Protein AF-A0A2A6M6Z3-F1 (afdb_monomer_lite)

pLDDT: mean 90.78, std 9.66, range [50.25, 97.56]

Radius of gyration: 13.81 Å; chains: 1; bounding box: 30×25×41 Å

Foldseek 3Di:
DAFEKEKEKDKDFDADPVRDGPAIFIAIWIDTPPDIDTDGPHRDPVVSVPQDQVSNLVCQCVRDPVSVVVSVPCVVHQYYYNRHGDDDD

Secondary structure (DSSP, 8-state):
---EEEEEEEEEEEE-TTS-EEEEEEEEEEE-SS-EEEEEEE--HHHHHH--HHHHHHHHHHH-HHHHHHGGG-TTSEEEETTEEP---

Organism: Rhizobium fredii (NCBI:txid380)

Structure (mmCIF, N/CA/C/O backbone):
data_AF-A0A2A6M6Z3-F1
#
_entry.id   AF-A0A2A6M6Z3-F1
#
loop_
_atom_site.group_PDB
_atom_site.id
_atom_site.type_symbol
_atom_site.label_atom_id
_atom_site.label_alt_id
_atom_site.label_comp_id
_atom_site.label_asym_id
_atom_site.label_entity_id
_atom_site.label_seq_id
_atom_site.pdbx_PDB_ins_code
_atom_site.Cartn_x
_atom_site.Cartn_y
_atom_site.Cartn_z
_atom_site.occupancy
_atom_site.B_iso_or_equiv
_atom_site.auth_seq_id
_atom_site.auth_comp_id
_atom_site.auth_asym_id
_atom_site.auth_atom_id
_atom_site.pdbx_PDB_model_num
ATOM 1 N N . MET A 1 1 ? 17.295 -15.444 -7.444 1.00 50.25 1 MET A N 1
ATOM 2 C CA . MET A 1 1 ? 16.321 -14.549 -6.799 1.00 50.25 1 MET A CA 1
ATOM 3 C C . MET A 1 1 ? 16.012 -13.478 -7.819 1.00 50.25 1 MET A C 1
ATOM 5 O O . MET A 1 1 ? 16.956 -12.882 -8.327 1.00 50.25 1 MET A O 1
ATOM 9 N N . SER A 1 2 ? 14.759 -13.360 -8.244 1.00 55.84 2 SER A N 1
ATOM 10 C CA . SER A 1 2 ? 14.330 -12.236 -9.073 1.00 55.84 2 SER A CA 1
ATOM 11 C C . SER A 1 2 ? 13.965 -11.113 -8.119 1.00 55.84 2 SER A C 1
ATOM 13 O O . SER A 1 2 ? 13.109 -11.314 -7.271 1.00 55.84 2 SER A O 1
ATOM 15 N N . MET A 1 3 ? 14.626 -9.964 -8.225 1.00 75.81 3 MET A N 1
ATOM 16 C CA . MET A 1 3 ? 14.169 -8.771 -7.519 1.00 75.81 3 MET A CA 1
ATOM 17 C C . MET A 1 3 ? 12.882 -8.320 -8.212 1.00 75.81 3 MET A C 1
ATOM 19 O O . MET A 1 3 ? 12.924 -7.743 -9.299 1.00 75.81 3 MET A O 1
ATOM 23 N N . GLU A 1 4 ? 11.747 -8.705 -7.639 1.00 90.81 4 GLU A N 1
ATOM 24 C CA . GLU A 1 4 ? 10.416 -8.255 -8.031 1.00 90.81 4 GLU A CA 1
ATOM 25 C C . GLU A 1 4 ? 9.840 -7.466 -6.860 1.00 90.81 4 GLU A C 1
ATOM 27 O O . GLU A 1 4 ? 9.949 -7.872 -5.704 1.00 90.81 4 GLU A O 1
ATOM 32 N N . MET A 1 5 ? 9.268 -6.310 -7.170 1.00 92.88 5 MET A N 1
ATOM 33 C CA . MET A 1 5 ? 8.653 -5.428 -6.193 1.00 92.88 5 MET A CA 1
ATOM 34 C C . MET A 1 5 ? 7.158 -5.392 -6.453 1.00 92.88 5 MET A C 1
ATOM 36 O O . MET A 1 5 ? 6.726 -5.291 -7.599 1.00 92.88 5 MET A O 1
ATOM 40 N N . HIS A 1 6 ? 6.365 -5.454 -5.393 1.00 95.44 6 HIS A N 1
ATOM 41 C CA . HIS A 1 6 ? 4.917 -5.531 -5.478 1.00 95.44 6 HIS A CA 1
ATOM 42 C C . HIS A 1 6 ? 4.277 -4.447 -4.627 1.00 95.44 6 HIS A C 1
ATOM 44 O O . HIS A 1 6 ? 4.530 -4.357 -3.428 1.00 95.44 6 HIS A O 1
ATOM 50 N N . LEU A 1 7 ? 3.396 -3.671 -5.246 1.00 96.25 7 LEU A N 1
ATOM 51 C CA . LEU A 1 7 ? 2.498 -2.740 -4.590 1.00 96.25 7 LEU A CA 1
ATOM 52 C C . LEU A 1 7 ? 1.063 -3.244 -4.739 1.00 96.25 7 LEU A C 1
ATOM 54 O O . LEU A 1 7 ? 0.580 -3.420 -5.853 1.00 96.25 7 LEU A O 1
ATOM 58 N N . VAL A 1 8 ? 0.386 -3.495 -3.618 1.00 97.44 8 VAL A N 1
ATOM 59 C CA . VAL A 1 8 ? -0.940 -4.128 -3.611 1.00 97.44 8 VAL A CA 1
ATOM 60 C C . VAL A 1 8 ? -1.923 -3.364 -2.733 1.00 97.44 8 VAL A C 1
ATOM 62 O O . VAL A 1 8 ? -1.685 -3.184 -1.529 1.00 97.44 8 VAL A O 1
ATOM 65 N N . ARG A 1 9 ? -3.070 -2.985 -3.305 1.00 97.56 9 ARG A N 1
ATOM 66 C CA . ARG A 1 9 ? -4.210 -2.418 -2.569 1.00 97.56 9 ARG A CA 1
ATOM 67 C C . ARG A 1 9 ? -4.671 -3.391 -1.486 1.00 97.56 9 ARG A C 1
ATOM 69 O O . ARG A 1 9 ? -4.910 -4.570 -1.735 1.00 97.56 9 ARG A O 1
ATOM 76 N N . THR A 1 10 ? -4.768 -2.918 -0.249 1.00 96.81 10 THR A N 1
ATOM 77 C CA . THR A 1 10 ? -4.983 -3.782 0.916 1.00 96.81 10 THR A CA 1
ATOM 78 C C . THR A 1 10 ? -6.054 -3.210 1.843 1.00 96.81 10 THR A C 1
ATOM 80 O O . THR A 1 10 ? -6.049 -2.026 2.181 1.00 96.81 10 THR A O 1
ATOM 83 N N . ARG A 1 11 ? -6.960 -4.090 2.286 1.00 96.88 11 ARG A N 1
ATOM 84 C CA . ARG A 1 11 ? -7.890 -3.851 3.394 1.00 96.88 11 ARG A CA 1
ATOM 85 C C . ARG A 1 11 ? -7.236 -4.308 4.696 1.00 96.88 11 ARG A C 1
ATOM 87 O O . ARG A 1 11 ? -6.822 -5.460 4.800 1.00 96.88 11 ARG A O 1
ATOM 94 N N . PHE A 1 12 ? -7.172 -3.418 5.675 1.00 96.88 12 PHE A N 1
ATOM 95 C CA . PHE A 1 12 ? -6.610 -3.672 6.995 1.00 96.88 12 PHE A CA 1
ATOM 96 C C . PHE A 1 12 ? -7.738 -3.777 8.014 1.00 96.88 12 PHE A C 1
ATOM 98 O O . PHE A 1 12 ? -8.614 -2.918 8.076 1.00 96.88 12 PHE A O 1
ATOM 105 N N . GLU A 1 13 ? -7.708 -4.826 8.825 1.00 97.00 13 GLU A N 1
ATOM 106 C CA . GLU A 1 13 ? -8.631 -5.018 9.938 1.00 97.00 13 GLU A CA 1
ATOM 107 C C . GLU A 1 13 ? -7.843 -4.931 11.234 1.00 97.00 13 GLU A C 1
ATOM 109 O O . GLU A 1 13 ? -6.847 -5.633 11.405 1.00 97.00 13 GLU A O 1
ATOM 114 N N . THR A 1 14 ? -8.280 -4.075 12.152 1.00 94.94 14 THR A N 1
ATOM 115 C CA . THR A 1 14 ? -7.773 -4.125 13.522 1.00 94.94 14 THR A CA 1
ATOM 116 C C . THR A 1 14 ? -8.723 -4.919 14.385 1.00 94.94 14 THR A C 1
ATOM 118 O O . THR A 1 14 ? -9.939 -4.709 14.359 1.00 94.94 14 THR A O 1
ATOM 121 N N . LEU A 1 15 ? -8.138 -5.850 15.127 1.00 97.50 15 LEU A N 1
ATOM 122 C CA . LEU A 1 15 ? -8.853 -6.824 15.924 1.00 97.50 15 LEU A CA 1
ATOM 123 C C . LEU A 1 15 ? -8.832 -6.426 17.400 1.00 97.50 15 LEU A C 1
ATOM 125 O O . LEU A 1 15 ? -7.868 -5.827 17.878 1.00 97.50 15 LEU A O 1
ATOM 129 N N . ASP A 1 16 ? -9.892 -6.779 18.118 1.00 96.44 16 ASP A N 1
ATOM 130 C CA . ASP A 1 16 ? -9.893 -6.788 19.576 1.00 96.44 16 ASP A CA 1
ATOM 131 C C . ASP A 1 16 ? -9.120 -7.999 20.134 1.00 96.44 16 ASP A C 1
ATOM 133 O O . ASP A 1 16 ? -8.663 -8.877 19.399 1.00 96.44 16 ASP A O 1
ATOM 137 N N . GLU A 1 17 ? -8.998 -8.074 21.459 1.00 96.31 17 GLU A N 1
ATOM 138 C CA . GLU A 1 17 ? -8.330 -9.190 22.147 1.00 96.31 17 GLU A CA 1
ATOM 139 C C . GLU A 1 17 ? -9.016 -10.552 21.924 1.00 96.31 17 GLU A C 1
ATOM 141 O O . GLU A 1 17 ? -8.407 -11.597 22.144 1.00 96.31 17 GLU A O 1
ATOM 146 N N . SER A 1 18 ? -10.278 -10.553 21.486 1.00 96.81 18 SER A N 1
ATOM 147 C CA . SER A 1 18 ? -11.057 -11.753 21.162 1.00 96.81 18 SER A CA 1
ATOM 148 C C . SER A 1 18 ? -10.977 -12.134 19.676 1.00 96.81 18 SER A C 1
ATOM 150 O O . SER A 1 18 ? -11.538 -13.157 19.284 1.00 96.81 18 SER A O 1
ATOM 152 N N . GLY A 1 19 ? -10.282 -11.344 18.850 1.00 96.06 19 GLY A N 1
ATOM 153 C CA . GLY A 1 19 ? -10.154 -11.551 17.409 1.00 96.06 19 GLY A CA 1
ATOM 154 C C . GLY A 1 19 ? -11.303 -10.981 16.570 1.00 96.06 19 GLY A C 1
ATOM 155 O O . GLY A 1 19 ? -11.371 -11.273 15.377 1.00 96.06 19 GLY A O 1
ATOM 156 N N . ASN A 1 20 ? -12.204 -10.176 17.142 1.00 97.19 20 ASN A N 1
ATOM 157 C CA . ASN A 1 20 ? -13.270 -9.518 16.382 1.00 97.19 20 ASN A CA 1
ATOM 158 C C . ASN A 1 20 ? -12.767 -8.223 15.742 1.00 97.19 20 ASN A C 1
ATOM 160 O O . ASN A 1 20 ? -11.998 -7.479 16.347 1.00 97.19 20 ASN A O 1
ATOM 164 N N . VAL A 1 21 ? -13.260 -7.903 14.546 1.00 97.06 21 VAL A N 1
ATOM 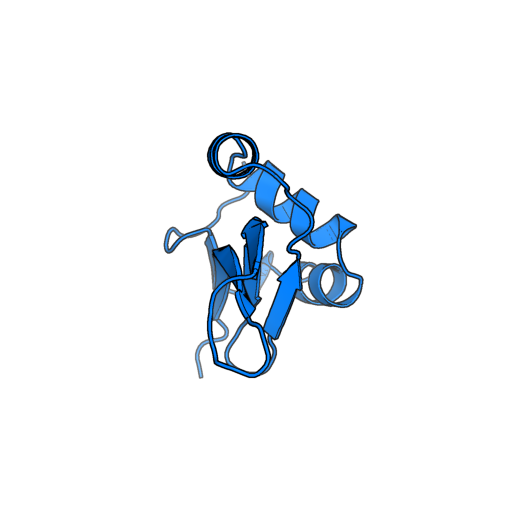165 C CA . VAL A 1 21 ? -12.917 -6.662 13.840 1.00 97.06 21 VAL A CA 1
ATOM 166 C C . VAL A 1 21 ? -13.532 -5.457 14.556 1.00 97.06 21 VAL A C 1
ATOM 168 O O . VAL A 1 21 ? -14.754 -5.339 14.628 1.00 97.06 21 VAL A O 1
ATOM 171 N N . GLN A 1 22 ? -12.694 -4.539 15.043 1.00 95.81 22 GLN A N 1
ATOM 172 C CA . GLN A 1 22 ? -13.142 -3.262 15.609 1.00 95.81 22 GLN A CA 1
ATOM 173 C C . GLN A 1 22 ? -13.230 -2.161 14.555 1.00 95.81 22 GLN A C 1
ATOM 175 O O . GLN A 1 22 ? -14.189 -1.393 14.531 1.00 95.81 22 GLN A O 1
ATOM 180 N N . PHE A 1 23 ? -12.216 -2.061 13.696 1.00 93.69 23 PHE A N 1
ATOM 181 C CA . PHE A 1 23 ? -12.151 -1.038 12.661 1.00 93.69 23 PHE A CA 1
ATOM 182 C C . PHE A 1 23 ? -11.450 -1.553 11.413 1.00 93.69 23 PHE A C 1
ATOM 184 O O . PHE A 1 23 ? -10.583 -2.428 11.464 1.00 93.69 23 PHE A O 1
ATOM 191 N N . VAL A 1 24 ? -11.868 -0.988 10.285 1.00 96.69 24 VAL A N 1
ATOM 192 C CA . VAL A 1 24 ? -11.359 -1.301 8.956 1.00 96.69 24 VAL A CA 1
ATOM 193 C C . VAL A 1 24 ? -10.741 -0.037 8.391 1.00 96.69 24 VAL A C 1
ATOM 195 O O . VAL A 1 24 ? -11.391 1.007 8.375 1.00 96.69 24 VAL A O 1
ATOM 198 N N . THR A 1 25 ? -9.512 -0.143 7.904 1.00 96.94 25 THR A N 1
ATOM 199 C CA . THR A 1 25 ? -8.875 0.905 7.109 1.00 96.94 25 THR A CA 1
ATOM 200 C C . THR A 1 25 ? -8.372 0.337 5.791 1.00 96.94 25 THR A C 1
ATOM 202 O O . THR A 1 25 ? -8.343 -0.877 5.569 1.00 96.94 25 THR A O 1
ATOM 205 N N . TYR A 1 26 ? -8.013 1.226 4.881 1.00 97.50 26 TYR A N 1
ATOM 206 C CA . TYR A 1 26 ? -7.608 0.903 3.527 1.00 97.50 26 TYR A CA 1
ATOM 207 C C . TYR A 1 26 ? -6.270 1.570 3.222 1.00 97.50 26 TYR A C 1
ATOM 209 O O . TYR A 1 26 ? -5.869 2.553 3.850 1.00 97.50 26 TYR A O 1
ATOM 217 N N . GLY A 1 27 ? -5.562 1.015 2.253 1.00 96.62 27 GLY A N 1
ATOM 218 C CA . GLY A 1 27 ? -4.333 1.585 1.730 1.00 96.62 27 GLY A CA 1
ATOM 219 C C . GLY A 1 27 ? -3.603 0.554 0.893 1.00 96.62 27 GLY A C 1
ATOM 220 O O . GLY A 1 27 ? -4.234 -0.159 0.114 1.00 96.62 27 GLY A O 1
ATOM 221 N N . ALA A 1 28 ? -2.292 0.439 1.059 1.00 97.38 28 ALA A N 1
ATOM 222 C CA . ALA A 1 28 ? -1.496 -0.468 0.251 1.00 97.38 28 ALA A CA 1
ATOM 223 C C . ALA A 1 28 ? -0.325 -1.079 1.020 1.00 97.38 28 ALA A C 1
ATOM 225 O O . ALA A 1 28 ? 0.118 -0.564 2.049 1.00 97.38 28 ALA A O 1
ATOM 226 N N . ARG A 1 29 ? 0.162 -2.208 0.507 1.00 96.50 29 ARG A N 1
ATOM 227 C CA . ARG A 1 29 ? 1.391 -2.869 0.950 1.00 96.50 29 ARG A CA 1
ATOM 228 C C . ARG A 1 29 ? 2.403 -2.824 -0.178 1.00 96.50 29 ARG A C 1
ATOM 230 O O . ARG A 1 29 ? 2.049 -3.162 -1.302 1.00 96.50 29 ARG A O 1
ATOM 237 N N . LEU A 1 30 ? 3.630 -2.446 0.147 1.00 96.19 30 LEU A N 1
ATOM 238 C CA . LEU A 1 30 ? 4.780 -2.497 -0.742 1.00 96.19 30 LEU A CA 1
ATOM 239 C C . LEU A 1 30 ? 5.758 -3.527 -0.190 1.00 96.19 30 LEU A C 1
ATOM 241 O O . LEU A 1 30 ? 6.147 -3.428 0.972 1.00 96.19 30 LEU A O 1
ATOM 245 N N . TYR A 1 31 ? 6.134 -4.511 -0.991 1.00 94.25 31 TYR A N 1
ATOM 246 C CA . TYR A 1 31 ? 7.045 -5.560 -0.556 1.00 94.25 31 TYR A CA 1
ATOM 247 C C . TYR A 1 31 ? 7.872 -6.116 -1.709 1.00 94.25 31 TYR A C 1
ATOM 249 O O . TYR A 1 31 ? 7.471 -6.047 -2.870 1.00 94.25 31 TYR A O 1
ATOM 257 N N . ASP A 1 32 ? 9.009 -6.696 -1.359 1.00 91.25 32 ASP A N 1
ATOM 258 C CA . ASP A 1 32 ? 9.810 -7.564 -2.212 1.00 91.25 32 ASP A CA 1
ATOM 259 C C . ASP A 1 32 ? 10.155 -8.857 -1.441 1.00 91.25 32 ASP A C 1
ATOM 261 O O . ASP A 1 32 ? 9.502 -9.200 -0.449 1.00 91.25 32 ASP A O 1
ATOM 265 N N . ASP A 1 33 ? 11.159 -9.603 -1.905 1.00 88.94 33 ASP A N 1
ATOM 266 C CA . ASP A 1 33 ? 11.625 -10.834 -1.255 1.00 88.94 33 ASP A CA 1
ATOM 267 C C . ASP A 1 33 ? 12.260 -10.608 0.138 1.00 88.94 33 ASP A C 1
ATOM 269 O O . ASP A 1 33 ? 12.442 -11.569 0.892 1.00 88.94 33 ASP A O 1
ATOM 273 N N . LEU A 1 34 ? 12.650 -9.375 0.478 1.00 87.69 34 LEU A N 1
ATOM 274 C CA . LEU A 1 34 ? 13.457 -9.034 1.654 1.00 87.69 34 LEU A CA 1
ATOM 275 C C . LEU A 1 34 ? 12.722 -8.126 2.643 1.00 87.69 34 LEU A C 1
ATOM 277 O O . LEU A 1 34 ? 12.855 -8.303 3.856 1.00 87.69 34 LEU A O 1
ATOM 281 N N . GLU A 1 35 ? 11.968 -7.156 2.143 1.00 89.38 35 GLU A N 1
ATOM 282 C CA . GLU A 1 35 ? 11.372 -6.078 2.918 1.00 89.38 35 GLU A CA 1
ATOM 283 C C . GLU A 1 35 ? 9.881 -5.912 2.613 1.00 89.38 35 GLU A C 1
ATOM 285 O O . GLU A 1 35 ? 9.373 -6.250 1.544 1.00 89.38 35 GLU A O 1
ATOM 290 N N . CYS A 1 36 ? 9.151 -5.382 3.594 1.00 92.88 36 CYS A N 1
ATOM 291 C CA . CYS A 1 36 ? 7.733 -5.081 3.472 1.00 92.88 36 CYS A CA 1
ATOM 292 C C . CYS A 1 36 ? 7.392 -3.838 4.292 1.00 92.88 36 CYS A C 1
ATOM 294 O O . CYS A 1 36 ? 7.784 -3.701 5.453 1.00 92.88 36 CYS A O 1
ATOM 296 N N . THR A 1 37 ? 6.617 -2.944 3.695 1.00 95.38 37 THR A N 1
ATOM 297 C CA . THR A 1 37 ? 6.055 -1.761 4.333 1.00 95.38 37 THR A CA 1
ATOM 298 C C . THR A 1 37 ? 4.608 -1.568 3.890 1.00 95.38 37 THR A C 1
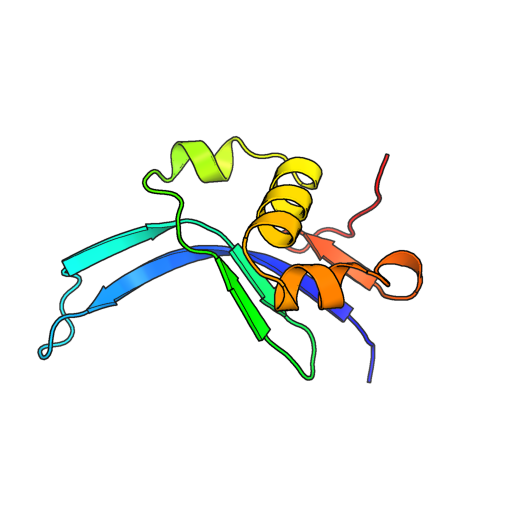ATOM 300 O O . THR A 1 37 ? 4.129 -2.188 2.938 1.00 95.38 37 THR A O 1
ATOM 303 N N . TYR A 1 38 ? 3.866 -0.737 4.609 1.00 95.69 38 TYR A N 1
ATOM 304 C CA . TYR A 1 38 ? 2.460 -0.502 4.325 1.00 95.69 38 TYR A CA 1
ATOM 305 C C . TYR A 1 38 ? 2.037 0.901 4.733 1.00 95.69 38 TYR A C 1
ATOM 307 O O . TYR A 1 38 ? 2.637 1.522 5.610 1.00 95.69 38 TYR A O 1
ATOM 315 N N . ALA A 1 39 ? 0.951 1.356 4.124 1.00 95.94 39 ALA A N 1
ATOM 316 C CA . ALA A 1 39 ? 0.210 2.530 4.541 1.00 95.94 39 ALA A CA 1
ATOM 317 C C . ALA A 1 39 ? -1.271 2.174 4.583 1.00 95.94 39 ALA A C 1
ATOM 319 O O . ALA A 1 39 ? -1.779 1.526 3.673 1.00 95.94 39 ALA A O 1
ATOM 320 N N . ASN A 1 40 ? -1.960 2.565 5.652 1.00 95.06 40 ASN A N 1
ATOM 321 C CA . ASN A 1 40 ? -3.343 2.168 5.922 1.00 95.06 40 ASN A CA 1
ATOM 322 C C . ASN A 1 40 ? -4.195 3.339 6.440 1.00 95.06 40 ASN A C 1
ATOM 324 O O . ASN A 1 40 ? -5.058 3.163 7.301 1.00 95.06 40 ASN A O 1
ATOM 328 N N . THR A 1 41 ? -3.909 4.547 5.953 1.00 95.06 41 THR A N 1
ATOM 329 C CA . THR A 1 41 ? -4.521 5.803 6.410 1.00 95.06 41 THR A CA 1
ATOM 330 C C . THR A 1 41 ? -5.785 6.188 5.636 1.00 95.06 41 THR A C 1
ATOM 332 O O . THR A 1 41 ? -6.430 7.178 5.982 1.00 95.06 41 THR A O 1
ATOM 335 N N . ILE A 1 42 ? -6.178 5.419 4.615 1.00 94.75 42 ILE A N 1
ATOM 336 C CA . ILE A 1 42 ? -7.385 5.684 3.828 1.00 94.75 42 ILE A CA 1
ATOM 337 C C . ILE A 1 42 ? -8.595 5.129 4.584 1.00 94.75 42 ILE A C 1
ATOM 339 O O . ILE A 1 42 ? -8.633 3.964 4.978 1.00 94.75 42 ILE A O 1
ATOM 343 N N . SER A 1 43 ? -9.599 5.977 4.805 1.00 92.44 43 SER A N 1
ATOM 344 C CA . SER A 1 43 ? -10.768 5.627 5.626 1.00 92.44 43 SER A CA 1
ATOM 345 C C . SER A 1 43 ? -11.897 4.958 4.832 1.00 92.44 43 SER A C 1
ATOM 347 O O . SER A 1 43 ? -12.751 4.302 5.425 1.00 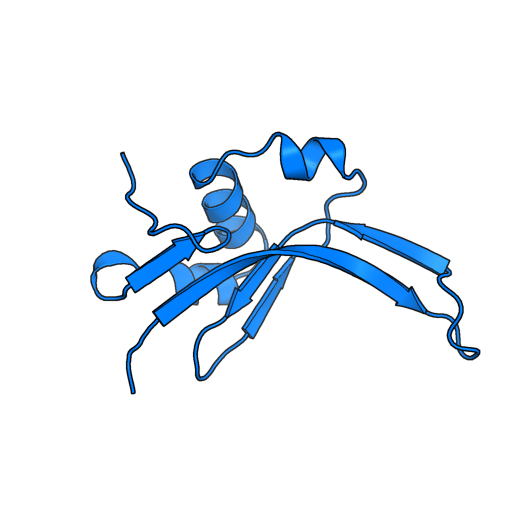92.44 43 SER A O 1
ATOM 349 N N . ASN A 1 44 ? -11.904 5.094 3.503 1.00 93.81 44 ASN A N 1
ATOM 350 C CA . ASN A 1 44 ? -12.950 4.583 2.618 1.00 93.81 44 ASN A CA 1
ATOM 351 C C . ASN A 1 44 ? -12.365 3.694 1.507 1.00 93.81 44 ASN A C 1
ATOM 353 O O . ASN A 1 44 ? -11.311 3.989 0.949 1.00 93.81 44 ASN A O 1
ATOM 357 N N . LEU A 1 45 ? -13.069 2.614 1.165 1.00 94.75 45 LEU A N 1
ATOM 358 C CA . LEU A 1 45 ? -12.677 1.709 0.084 1.00 94.75 45 LEU A CA 1
ATOM 359 C C . LEU A 1 45 ? -12.735 2.403 -1.279 1.00 94.75 45 LEU A C 1
ATOM 361 O O . LEU A 1 45 ? -11.860 2.187 -2.110 1.00 94.75 45 LEU A O 1
ATOM 365 N N . GLU A 1 46 ? -13.763 3.219 -1.507 1.00 96.69 46 GLU A N 1
ATOM 366 C CA . GLU A 1 46 ? -13.967 3.894 -2.792 1.00 96.69 46 GLU A CA 1
ATOM 367 C C . GLU A 1 46 ? -12.797 4.829 -3.123 1.00 96.69 46 GLU A C 1
ATOM 369 O O . GLU A 1 46 ? -12.307 4.821 -4.247 1.00 96.69 46 GLU A O 1
ATOM 374 N N . ASP A 1 47 ? -12.270 5.538 -2.122 1.00 94.94 47 ASP A N 1
ATOM 375 C CA . ASP A 1 47 ? -11.105 6.414 -2.280 1.00 94.94 47 ASP A CA 1
ATOM 376 C C . ASP A 1 47 ? -9.867 5.626 -2.742 1.00 94.94 47 ASP A C 1
ATOM 378 O O . ASP A 1 47 ? -9.149 6.075 -3.630 1.00 94.94 47 ASP A O 1
ATOM 382 N N . LEU A 1 48 ? -9.636 4.427 -2.188 1.00 96.00 48 LEU A N 1
ATOM 383 C CA . LEU A 1 48 ? -8.527 3.555 -2.594 1.00 96.00 48 LEU A CA 1
ATOM 384 C C . LEU A 1 48 ? -8.715 2.992 -4.013 1.00 96.00 48 LEU A C 1
ATOM 386 O O . LEU A 1 48 ? -7.744 2.851 -4.758 1.00 96.00 48 LEU A O 1
ATOM 390 N N . LEU A 1 49 ? -9.947 2.627 -4.378 1.00 95.44 49 LEU A N 1
ATOM 391 C CA . LEU A 1 49 ? -10.256 2.065 -5.697 1.00 95.44 49 LEU A CA 1
ATOM 392 C C . LEU A 1 49 ? -10.236 3.119 -6.811 1.00 95.44 49 LEU A C 1
ATOM 394 O O . LEU A 1 49 ? -9.990 2.766 -7.960 1.00 95.44 49 LEU A O 1
ATOM 398 N N . ASN A 1 50 ? -10.471 4.388 -6.476 1.00 96.25 50 ASN A N 1
ATOM 399 C CA . ASN A 1 50 ? -10.421 5.500 -7.424 1.00 96.25 50 ASN A CA 1
ATOM 400 C C . ASN A 1 50 ? -8.996 5.986 -7.729 1.00 96.25 50 ASN A C 1
ATOM 402 O O . ASN A 1 50 ? -8.809 6.685 -8.721 1.00 96.25 50 ASN A O 1
ATOM 406 N N . MET A 1 51 ? -8.002 5.634 -6.906 1.00 95.50 51 MET A N 1
ATOM 407 C CA . MET A 1 51 ? -6.594 5.886 -7.229 1.00 95.50 51 MET A CA 1
ATOM 408 C C . MET A 1 51 ? -6.219 5.081 -8.469 1.00 95.50 51 MET A C 1
ATOM 410 O O . MET A 1 51 ? -6.544 3.898 -8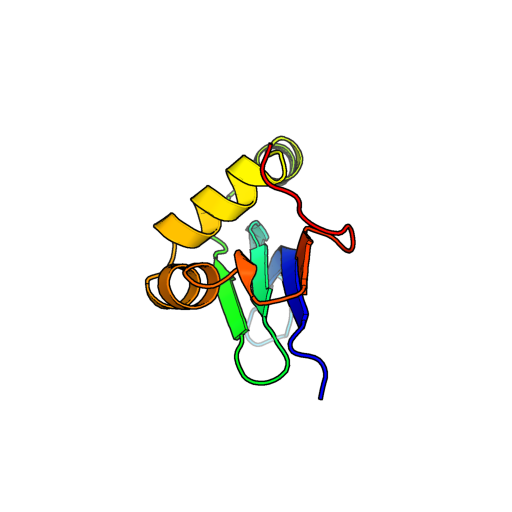.538 1.00 95.50 51 MET A O 1
ATOM 414 N N . ASN A 1 52 ? -5.507 5.673 -9.423 1.00 95.25 52 ASN A N 1
ATOM 415 C CA . ASN A 1 52 ? -4.834 4.898 -10.468 1.00 95.25 52 ASN A CA 1
ATOM 416 C C . ASN A 1 52 ? -3.493 4.331 -9.938 1.00 95.25 52 ASN A C 1
ATOM 418 O O . ASN A 1 52 ? -3.211 4.396 -8.738 1.00 95.25 52 ASN A O 1
ATOM 422 N N . SER A 1 53 ? -2.690 3.691 -10.793 1.00 94.69 53 SER A N 1
ATOM 423 C CA . SER A 1 53 ? -1.401 3.120 -10.371 1.00 94.69 53 SER A CA 1
ATOM 424 C C . SER A 1 53 ? -0.393 4.185 -9.931 1.00 94.69 53 SER A C 1
ATOM 426 O O . SER A 1 53 ? 0.268 3.986 -8.914 1.00 94.69 53 SER A O 1
ATOM 428 N N . ASP A 1 54 ? -0.315 5.319 -10.629 1.00 94.44 54 ASP A N 1
ATOM 429 C CA . ASP A 1 54 ? 0.592 6.423 -10.287 1.00 94.44 54 ASP A CA 1
ATOM 430 C C . ASP A 1 54 ? 0.202 7.070 -8.956 1.00 94.44 54 ASP A C 1
ATOM 432 O O . ASP A 1 54 ? 1.043 7.231 -8.071 1.00 94.44 54 ASP A O 1
ATOM 436 N N . ASP A 1 55 ? -1.094 7.332 -8.762 1.00 95.44 55 ASP A N 1
ATOM 437 C CA . ASP A 1 55 ? -1.639 7.860 -7.511 1.00 95.44 55 ASP A CA 1
ATOM 438 C C . ASP A 1 55 ? -1.289 6.943 -6.331 1.00 95.44 55 ASP A C 1
ATOM 440 O O . ASP A 1 55 ? -0.955 7.413 -5.242 1.00 95.44 55 ASP A O 1
ATOM 444 N N . LEU A 1 56 ? -1.349 5.621 -6.534 1.00 95.00 56 LEU A N 1
ATOM 445 C CA . LEU A 1 56 ? -1.030 4.639 -5.501 1.00 95.00 56 LEU A CA 1
ATOM 446 C C . LEU A 1 56 ? 0.471 4.621 -5.169 1.00 95.00 56 LEU A C 1
ATOM 448 O O . LEU A 1 56 ? 0.845 4.497 -3.998 1.00 95.00 56 LEU A O 1
ATOM 452 N N . VAL A 1 57 ? 1.331 4.759 -6.180 1.00 94.44 57 VAL A N 1
ATOM 453 C CA . VAL A 1 57 ? 2.788 4.865 -6.013 1.00 94.44 57 VAL A CA 1
ATOM 454 C C . VAL A 1 57 ? 3.146 6.143 -5.255 1.00 94.44 57 VAL A C 1
ATOM 456 O O . VAL A 1 57 ? 3.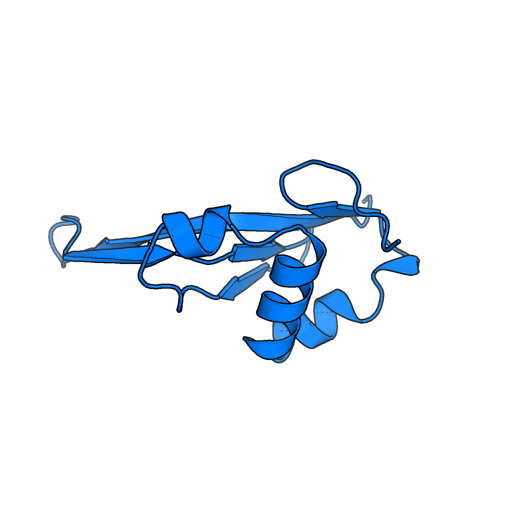905 6.087 -4.284 1.00 94.44 57 VAL A O 1
ATOM 459 N N . ASP A 1 58 ? 2.562 7.279 -5.627 1.00 94.69 58 ASP A N 1
ATOM 460 C CA . ASP A 1 58 ? 2.799 8.567 -4.972 1.00 94.69 58 ASP A CA 1
ATOM 461 C C . ASP A 1 58 ? 2.230 8.613 -3.549 1.00 94.69 58 ASP A C 1
ATOM 463 O O . ASP A 1 58 ? 2.874 9.126 -2.620 1.00 94.69 58 ASP A O 1
ATOM 467 N N . PHE A 1 59 ? 1.067 7.998 -3.329 1.00 95.38 59 PHE A N 1
ATOM 468 C CA . PHE A 1 59 ? 0.533 7.758 -1.992 1.00 95.38 59 PHE A CA 1
ATOM 469 C C . PHE A 1 59 ? 1.542 6.984 -1.135 1.00 95.38 59 PHE A C 1
ATOM 471 O O . PHE A 1 59 ? 1.883 7.419 -0.034 1.00 95.38 59 PHE A O 1
ATOM 478 N N . MET A 1 60 ? 2.097 5.883 -1.647 1.00 95.06 60 MET A N 1
ATOM 479 C CA . MET A 1 60 ? 3.091 5.115 -0.900 1.00 95.06 60 MET A CA 1
ATOM 480 C C . MET A 1 60 ? 4.365 5.918 -0.633 1.00 95.06 60 MET A C 1
ATOM 482 O O . MET A 1 60 ? 4.805 5.972 0.517 1.00 95.06 60 MET A O 1
ATOM 486 N N . ARG A 1 61 ? 4.911 6.617 -1.635 1.00 93.75 61 ARG A N 1
ATOM 487 C CA . ARG A 1 61 ? 6.103 7.473 -1.478 1.00 93.75 61 ARG A CA 1
ATOM 488 C C . ARG A 1 61 ? 5.933 8.545 -0.406 1.00 93.75 61 ARG A C 1
ATOM 490 O O . ARG A 1 61 ? 6.890 8.848 0.300 1.00 93.75 61 ARG A O 1
ATOM 497 N N . SER A 1 62 ? 4.746 9.138 -0.304 1.00 92.69 62 SER A N 1
ATOM 498 C CA . SER A 1 62 ? 4.461 10.202 0.666 1.00 92.69 62 SER A CA 1
ATOM 499 C C . SER A 1 62 ? 4.111 9.672 2.060 1.00 92.69 62 SER A C 1
ATOM 501 O O . SER A 1 62 ? 4.333 10.361 3.054 1.00 92.69 62 SER A O 1
ATOM 503 N N . SER A 1 63 ? 3.599 8.443 2.148 1.00 90.62 63 SER A N 1
ATOM 504 C CA . SER A 1 63 ? 3.132 7.844 3.402 1.00 90.62 63 SER A CA 1
ATOM 505 C C . SER A 1 63 ? 4.240 7.318 4.323 1.00 90.62 63 SER A C 1
ATOM 507 O O . SER A 1 63 ? 4.046 7.254 5.537 1.00 90.62 63 SER A O 1
ATOM 509 N N . SER A 1 64 ? 5.391 6.914 3.772 1.00 86.19 64 SER A N 1
ATOM 510 C CA . SER A 1 64 ? 6.445 6.222 4.520 1.00 86.19 64 SER A CA 1
ATOM 511 C C . SER A 1 64 ? 7.820 6.482 3.912 1.00 86.19 64 SER A C 1
ATOM 513 O O . SER A 1 64 ? 8.024 6.318 2.712 1.00 86.19 64 SER A O 1
ATOM 515 N N . SER A 1 65 ? 8.803 6.824 4.750 1.00 89.00 65 SER A N 1
ATOM 516 C CA . SER A 1 65 ? 10.200 6.961 4.316 1.00 89.00 65 SER A CA 1
ATOM 517 C C . SER A 1 65 ? 10.795 5.635 3.835 1.00 89.00 65 SER A C 1
ATOM 519 O O . SER A 1 65 ? 11.623 5.639 2.928 1.00 89.00 65 SER A O 1
ATOM 521 N N . ALA A 1 66 ? 10.349 4.504 4.393 1.00 90.19 66 ALA A N 1
ATOM 522 C CA . ALA A 1 66 ? 10.733 3.178 3.915 1.00 90.19 66 ALA A CA 1
ATOM 523 C C . ALA A 1 66 ? 10.144 2.909 2.525 1.00 90.19 66 ALA A C 1
ATOM 525 O O . ALA A 1 66 ? 10.865 2.493 1.625 1.00 90.19 66 ALA A O 1
ATOM 526 N N . ALA A 1 67 ? 8.864 3.238 2.315 1.00 91.44 67 ALA A N 1
ATOM 527 C CA . ALA A 1 67 ? 8.242 3.107 1.000 1.00 91.44 67 ALA A CA 1
ATOM 528 C C . ALA A 1 67 ? 8.912 4.016 -0.038 1.00 91.44 67 ALA A C 1
ATOM 530 O O . ALA A 1 67 ? 9.160 3.589 -1.160 1.00 91.44 67 ALA A O 1
ATOM 531 N N . HIS A 1 68 ? 9.266 5.244 0.350 1.00 91.19 68 HIS A N 1
ATOM 532 C CA . HIS A 1 68 ? 10.033 6.155 -0.494 1.00 91.19 68 HIS A CA 1
ATOM 533 C C . HIS A 1 68 ? 11.380 5.555 -0.917 1.00 91.19 68 HIS A C 1
ATOM 535 O O . HIS A 1 68 ? 11.724 5.609 -2.093 1.00 91.19 68 HIS A O 1
ATOM 541 N N . ALA A 1 69 ? 12.123 4.963 0.025 1.00 89.44 69 ALA A N 1
ATOM 542 C CA . ALA A 1 69 ? 13.412 4.336 -0.251 1.00 89.44 69 ALA A CA 1
ATOM 543 C C . ALA A 1 69 ? 13.278 3.108 -1.165 1.00 89.44 69 ALA A C 1
ATOM 545 O O . ALA A 1 69 ? 14.043 2.978 -2.115 1.00 89.44 69 ALA A O 1
ATOM 546 N N . MET A 1 70 ? 12.282 2.250 -0.925 1.00 89.00 70 MET A N 1
ATOM 547 C CA . MET A 1 70 ? 12.007 1.094 -1.783 1.00 89.00 70 MET A CA 1
ATOM 548 C C . MET A 1 70 ? 11.626 1.532 -3.206 1.00 89.00 70 MET A C 1
ATOM 550 O O . MET A 1 70 ? 12.109 0.967 -4.178 1.00 89.00 70 MET A O 1
ATOM 554 N N . LEU A 1 71 ? 10.828 2.593 -3.353 1.00 88.88 71 LEU A N 1
ATOM 555 C CA . LEU A 1 71 ? 10.371 3.086 -4.659 1.00 88.88 71 LEU A CA 1
ATOM 556 C C . LEU A 1 71 ? 11.407 3.945 -5.416 1.00 88.88 71 LEU A C 1
ATOM 558 O O . LEU A 1 71 ? 11.101 4.423 -6.515 1.00 88.88 71 LEU A O 1
ATOM 562 N N . PHE A 1 72 ? 12.599 4.165 -4.844 1.00 80.12 72 PHE A N 1
ATOM 563 C CA . PHE A 1 72 ? 13.651 5.020 -5.408 1.00 80.12 72 PHE A CA 1
ATOM 564 C C . PHE A 1 72 ? 14.369 4.391 -6.617 1.00 80.12 72 PHE A C 1
ATOM 566 O O . PHE A 1 72 ? 14.794 5.125 -7.502 1.00 80.12 72 PHE A O 1
ATOM 573 N N . ASP A 1 73 ? 14.468 3.057 -6.690 1.00 67.31 73 ASP A N 1
ATOM 574 C CA . ASP A 1 73 ? 15.156 2.321 -7.773 1.00 67.31 73 ASP A CA 1
ATOM 575 C C . ASP A 1 73 ? 14.216 1.315 -8.462 1.00 67.31 73 ASP A C 1
ATOM 577 O O . ASP A 1 73 ? 14.499 0.127 -8.614 1.00 67.31 73 AS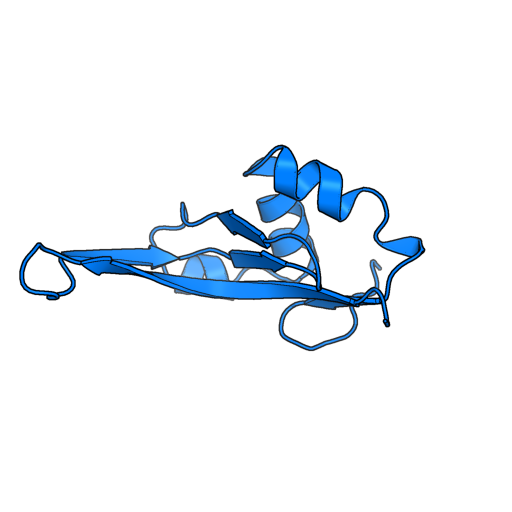P A O 1
ATOM 581 N N . THR A 1 74 ? 13.031 1.793 -8.846 1.00 66.94 74 THR A N 1
ATOM 582 C CA . THR A 1 74 ? 12.025 0.968 -9.539 1.00 66.94 74 THR A CA 1
ATOM 583 C C . THR A 1 74 ? 12.357 0.724 -11.013 1.00 66.94 74 THR A C 1
ATOM 585 O O . THR A 1 74 ? 11.801 -0.193 -11.602 1.00 66.94 74 THR A O 1
ATOM 588 N N . GLU A 1 75 ? 13.290 1.475 -11.611 1.00 67.19 75 GLU A N 1
ATOM 589 C CA . GLU A 1 75 ? 13.693 1.308 -13.020 1.00 67.19 75 GLU A CA 1
ATOM 590 C C . GLU A 1 75 ? 14.574 0.069 -13.254 1.00 67.19 75 GLU A C 1
ATOM 592 O O . GLU A 1 75 ? 14.598 -0.491 -14.352 1.00 67.19 75 GLU A O 1
ATOM 597 N N . SER A 1 76 ? 15.280 -0.390 -12.217 1.00 71.75 76 SER A N 1
ATOM 598 C CA . SER A 1 76 ? 16.191 -1.543 -12.283 1.00 71.75 76 SER A CA 1
ATOM 599 C C . SER A 1 76 ? 15.524 -2.868 -11.886 1.00 71.75 76 SER A C 1
ATOM 601 O O . SER A 1 76 ? 16.152 -3.929 -11.949 1.00 71.75 76 SER A O 1
ATOM 603 N N . ILE A 1 77 ? 14.259 -2.819 -11.457 1.00 84.62 77 ILE A N 1
ATOM 604 C CA . ILE A 1 77 ? 13.527 -3.912 -10.810 1.00 84.62 77 ILE A CA 1
ATOM 605 C C . ILE A 1 77 ? 12.186 -4.092 -11.524 1.00 84.62 77 ILE A C 1
ATOM 607 O O . ILE A 1 77 ? 11.572 -3.133 -11.979 1.00 84.62 77 ILE A O 1
ATOM 611 N N . ARG A 1 78 ? 11.690 -5.331 -11.631 1.00 89.44 78 ARG A N 1
ATOM 612 C CA . ARG A 1 78 ? 10.315 -5.527 -12.112 1.00 89.44 78 ARG A CA 1
ATOM 613 C C . ARG A 1 78 ? 9.351 -5.078 -11.031 1.00 89.44 78 ARG A C 1
ATOM 615 O O . ARG A 1 78 ? 9.201 -5.761 -10.019 1.00 89.44 78 ARG A O 1
ATOM 622 N N . PHE A 1 79 ? 8.715 -3.941 -11.257 1.00 92.69 79 PHE A N 1
ATOM 623 C CA . PHE A 1 79 ? 7.735 -3.395 -10.342 1.00 92.69 79 PHE A CA 1
ATOM 624 C C . PHE A 1 79 ? 6.318 -3.738 -10.810 1.00 92.69 79 PHE A C 1
ATOM 626 O O . PHE A 1 79 ? 5.974 -3.540 -11.974 1.00 92.69 79 PHE A O 1
ATOM 633 N N . PHE A 1 80 ? 5.507 -4.281 -9.906 1.00 94.94 80 PHE A N 1
ATOM 634 C CA . PHE A 1 80 ? 4.124 -4.664 -10.150 1.00 94.94 80 PHE A CA 1
ATOM 635 C C . PHE A 1 80 ? 3.178 -3.859 -9.266 1.00 94.94 80 PHE A C 1
ATOM 637 O O . PHE A 1 80 ? 3.369 -3.803 -8.051 1.00 94.94 80 PHE A O 1
ATOM 644 N N . VAL A 1 81 ? 2.113 -3.322 -9.855 1.00 95.12 81 VAL A N 1
ATOM 645 C CA . VAL A 1 81 ? 1.001 -2.698 -9.130 1.00 95.12 81 VAL A CA 1
ATOM 646 C C . VAL A 1 81 ? -0.240 -3.558 -9.344 1.00 95.12 81 VAL A C 1
ATOM 648 O O . VAL A 1 81 ? -0.644 -3.795 -10.477 1.00 95.12 81 VAL A O 1
ATOM 651 N N . ASP A 1 82 ? -0.793 -4.104 -8.259 1.00 95.00 82 ASP A N 1
ATOM 652 C CA . ASP A 1 82 ? -1.918 -5.055 -8.271 1.00 95.00 82 ASP A CA 1
ATOM 653 C C . ASP A 1 82 ? -1.736 -6.253 -9.232 1.00 95.00 82 ASP A C 1
ATOM 655 O O . ASP A 1 82 ? -2.691 -6.818 -9.761 1.00 95.00 82 ASP A O 1
ATOM 659 N N . GLY A 1 83 ? -0.486 -6.690 -9.414 1.00 91.88 83 GLY A N 1
ATOM 660 C CA . GLY A 1 83 ? -0.133 -7.845 -10.246 1.00 91.88 83 GLY A CA 1
ATOM 661 C C . GLY A 1 83 ? 0.115 -7.524 -11.722 1.00 91.88 83 GLY A C 1
ATOM 662 O O . GLY A 1 83 ? 0.520 -8.418 -12.465 1.00 91.88 83 GLY A O 1
ATOM 663 N N . GLU A 1 84 ? -0.051 -6.271 -12.142 1.00 93.06 84 GLU A N 1
ATOM 664 C CA . GLU A 1 84 ? 0.293 -5.805 -13.487 1.00 93.06 84 GLU A CA 1
ATOM 665 C C . GLU A 1 84 ? 1.664 -5.125 -13.487 1.00 93.06 84 GLU A C 1
ATOM 667 O O . GLU A 1 84 ? 2.030 -4.466 -12.513 1.00 93.06 84 GLU A O 1
ATOM 672 N N . ILE A 1 85 ? 2.446 -5.304 -14.561 1.00 91.38 85 ILE A N 1
ATOM 673 C CA . ILE A 1 85 ? 3.749 -4.639 -14.694 1.00 91.38 85 ILE A CA 1
ATOM 674 C C . ILE A 1 85 ? 3.503 -3.134 -14.741 1.00 91.38 85 ILE A C 1
ATOM 676 O O . ILE A 1 85 ? 2.792 -2.644 -15.615 1.00 91.38 85 ILE A O 1
ATOM 680 N N . TYR A 1 86 ? 4.116 -2.419 -13.808 1.00 89.44 86 TYR A N 1
ATOM 681 C CA . TYR A 1 86 ? 4.054 -0.975 -13.757 1.00 89.44 86 TYR A CA 1
ATOM 682 C C . TYR A 1 86 ? 5.022 -0.377 -14.776 1.00 89.44 86 TYR A C 1
ATOM 684 O O . TYR A 1 86 ? 6.230 -0.613 -14.724 1.00 89.44 86 TYR A O 1
ATOM 692 N N . SER A 1 87 ? 4.479 0.408 -15.698 1.00 81.12 87 SER A N 1
ATOM 693 C CA . SER A 1 87 ? 5.226 1.293 -16.583 1.00 81.12 87 SER A CA 1
ATOM 694 C C . SER A 1 87 ? 4.732 2.706 -16.323 1.00 81.12 87 SER A C 1
ATOM 696 O O . SER A 1 87 ? 3.563 2.982 -16.579 1.00 81.12 87 SER A O 1
ATOM 698 N N . ALA A 1 88 ? 5.601 3.566 -15.793 1.00 70.62 88 ALA A N 1
ATOM 699 C CA . ALA A 1 88 ? 5.299 4.988 -15.717 1.00 70.62 88 ALA A CA 1
ATOM 700 C C . ALA A 1 88 ? 5.142 5.526 -17.150 1.00 70.62 88 ALA A C 1
ATOM 702 O O . ALA A 1 88 ? 6.017 5.275 -17.986 1.00 70.62 88 ALA A O 1
ATOM 703 N N . ASP A 1 89 ? 4.022 6.197 -17.422 1.00 58.25 89 ASP A N 1
ATOM 704 C CA . ASP A 1 89 ? 3.769 6.895 -18.691 1.00 58.25 89 ASP A CA 1
ATOM 705 C C . ASP A 1 89 ? 4.568 8.210 -18.798 1.00 58.25 89 ASP A C 1
ATOM 707 O O . ASP A 1 89 ? 4.761 8.901 -17.767 1.00 58.25 89 ASP A O 1
#

Sequence (89 aa):
MSMEMHLVRTRFETLDESGNVQFVTYGARLYDDLECTYANTISNLEDLLNMNSDDLVDFMRSSSSAAHAMLFDTESIRFFVDGEIYSAD